Protein AF-A0A529YA37-F1 (afdb_monomer_lite)

Sequence (52 aa):
IPENARSIRVLEKAGFRREGLLRSYLRINGIWQDHYLYARIADDPPGDG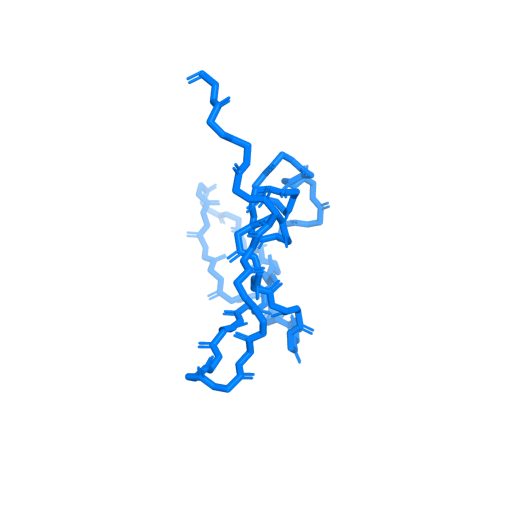TKG

Foldseek 3Di:
DVPPVVVVVVCVQQQKDFDDKAFQNDQDPNDRHIDTDIDDDPPTDGGVDDDD

Structure (mmCIF, N/CA/C/O backbone):
data_AF-A0A529YA37-F1
#
_entry.id   AF-A0A529YA37-F1
#
loop_
_atom_site.group_PDB
_atom_site.id
_atom_site.type_symbol
_atom_site.label_atom_id
_atom_site.label_alt_id
_atom_site.label_comp_id
_atom_site.label_asym_id
_atom_site.label_entity_id
_atom_site.label_seq_id
_atom_site.pdbx_PDB_ins_code
_atom_site.Cartn_x
_atom_site.Cartn_y
_atom_site.Cartn_z
_atom_site.occupancy
_atom_site.B_iso_or_equiv
_atom_site.auth_seq_id
_atom_site.auth_comp_id
_atom_site.auth_asym_id
_atom_site.auth_atom_id
_atom_site.pdbx_PDB_model_num
ATOM 1 N N . ILE A 1 1 ? -7.909 -0.208 3.694 1.00 58.59 1 ILE A N 1
ATOM 2 C CA . ILE A 1 1 ? -8.929 0.824 3.563 1.00 58.59 1 ILE A CA 1
ATOM 3 C C . ILE A 1 1 ? -9.627 0.464 2.274 1.00 58.59 1 ILE A C 1
ATOM 5 O O . ILE A 1 1 ? -9.096 0.786 1.215 1.00 58.59 1 ILE A O 1
ATOM 9 N N . PRO A 1 2 ? -10.716 -0.315 2.328 1.00 57.97 2 PRO A N 1
ATOM 10 C CA . PRO A 1 2 ? -11.490 -0.657 1.134 1.00 57.97 2 PRO A CA 1
ATOM 11 C C . PRO A 1 2 ? -12.021 0.592 0.405 1.00 57.97 2 PRO A C 1
ATOM 13 O O . PRO A 1 2 ? -12.378 0.525 -0.763 1.00 57.97 2 PRO A O 1
ATOM 16 N N . GLU A 1 3 ? -12.029 1.743 1.084 1.00 62.62 3 GLU A N 1
ATOM 17 C CA . GLU A 1 3 ? -12.657 2.987 0.639 1.00 62.62 3 GLU A CA 1
ATOM 18 C C . GLU A 1 3 ? -11.746 3.924 -0.167 1.00 62.62 3 GLU A C 1
ATOM 20 O O . GLU A 1 3 ? -12.244 4.844 -0.814 1.00 62.62 3 GLU A O 1
ATOM 25 N N . ASN A 1 4 ? -10.421 3.721 -0.192 1.00 74.56 4 ASN A N 1
ATOM 26 C CA . ASN A 1 4 ? -9.524 4.644 -0.901 1.00 74.56 4 ASN A 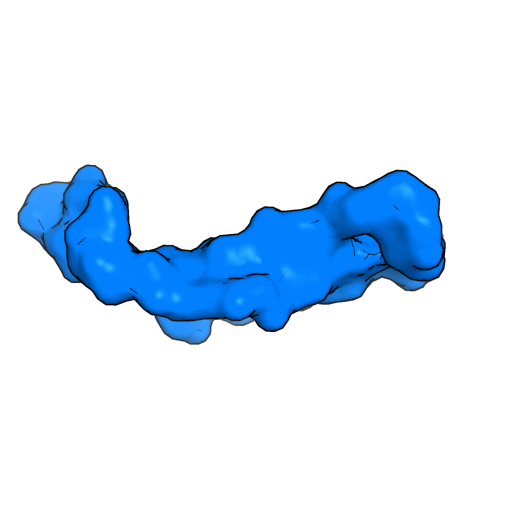CA 1
ATOM 27 C C . ASN A 1 4 ? -9.428 4.323 -2.405 1.00 74.56 4 ASN A C 1
ATOM 29 O O . ASN A 1 4 ? -8.352 4.086 -2.959 1.00 74.56 4 ASN A O 1
ATOM 33 N N . ALA A 1 5 ? -10.583 4.316 -3.072 1.00 80.19 5 ALA A N 1
ATOM 34 C CA . ALA A 1 5 ? -10.727 3.989 -4.488 1.00 80.19 5 ALA A CA 1
ATOM 35 C C . ALA A 1 5 ? -9.855 4.873 -5.397 1.00 80.19 5 ALA A C 1
ATOM 37 O O . ALA A 1 5 ? -9.409 4.427 -6.453 1.00 80.19 5 ALA A O 1
ATOM 38 N N . ARG A 1 6 ? -9.570 6.118 -4.986 1.00 84.50 6 ARG A N 1
ATOM 39 C CA . ARG A 1 6 ? -8.682 7.022 -5.728 1.00 84.50 6 ARG A CA 1
ATOM 40 C C . ARG A 1 6 ? -7.237 6.528 -5.703 1.00 84.50 6 ARG A C 1
ATOM 42 O O . ARG A 1 6 ? -6.637 6.409 -6.765 1.00 84.50 6 ARG A O 1
ATOM 49 N N . SER A 1 7 ? -6.690 6.220 -4.527 1.00 85.25 7 SER A N 1
ATOM 50 C CA . SER A 1 7 ? -5.321 5.700 -4.420 1.00 85.25 7 SER A CA 1
ATOM 51 C C . SER A 1 7 ? -5.173 4.323 -5.065 1.00 85.25 7 SER A C 1
ATOM 53 O O . SER A 1 7 ? -4.153 4.076 -5.697 1.00 85.25 7 SER A O 1
ATOM 55 N N . ILE A 1 8 ? -6.199 3.465 -4.983 1.00 90.00 8 ILE A N 1
ATOM 56 C CA . ILE A 1 8 ? -6.220 2.169 -5.682 1.00 90.00 8 ILE A CA 1
ATOM 57 C C . ILE A 1 8 ? -6.046 2.373 -7.189 1.00 90.00 8 ILE A C 1
ATOM 59 O O . ILE A 1 8 ? -5.118 1.821 -7.771 1.00 90.00 8 ILE A O 1
ATOM 63 N N . ARG A 1 9 ? -6.857 3.243 -7.807 1.00 89.25 9 ARG A N 1
ATOM 64 C CA . ARG A 1 9 ? -6.735 3.535 -9.244 1.00 89.25 9 ARG A CA 1
ATOM 65 C C . ARG A 1 9 ? -5.368 4.098 -9.613 1.00 89.25 9 ARG A C 1
ATOM 67 O O . ARG A 1 9 ? -4.862 3.773 -10.674 1.00 89.25 9 ARG A O 1
ATOM 74 N N . VAL A 1 10 ? -4.775 4.947 -8.770 1.00 91.19 10 VAL A N 1
ATOM 75 C CA . VAL A 1 10 ? -3.430 5.491 -9.023 1.00 91.19 10 VAL A CA 1
ATOM 76 C C . VAL A 1 10 ? -2.379 4.379 -9.023 1.00 91.19 10 VAL A C 1
ATOM 78 O O . VAL A 1 10 ? -1.545 4.348 -9.921 1.00 91.19 10 VAL A O 1
ATOM 81 N N . LEU A 1 11 ? -2.431 3.459 -8.057 1.00 92.19 11 LEU A N 1
ATOM 82 C CA . LEU A 1 11 ? -1.497 2.332 -7.977 1.00 92.19 11 LEU A CA 1
ATOM 83 C C . LEU A 1 11 ? -1.651 1.385 -9.169 1.00 92.19 11 LEU A C 1
ATOM 85 O O . LEU A 1 11 ? -0.658 1.049 -9.810 1.00 92.19 11 LEU A O 1
ATOM 89 N N . GLU A 1 12 ? -2.887 1.015 -9.506 1.00 91.19 12 GLU A N 1
ATOM 90 C CA . GLU A 1 12 ? -3.180 0.141 -10.647 1.00 91.19 12 GLU A CA 1
ATOM 91 C C . GLU A 1 12 ? -2.729 0.779 -11.969 1.00 91.19 12 GLU A C 1
ATOM 93 O O . GLU A 1 12 ? -2.055 0.132 -12.769 1.00 91.19 12 GLU A O 1
ATOM 98 N N . LYS A 1 13 ? -2.997 2.077 -12.162 1.00 91.00 13 LYS A N 1
ATOM 99 C CA . LYS A 1 13 ? -2.494 2.841 -13.312 1.00 91.00 13 LYS A CA 1
ATOM 100 C C . LYS A 1 13 ? -0.977 2.923 -13.362 1.00 91.00 13 LYS A C 1
ATOM 102 O O . LYS A 1 13 ? -0.397 2.855 -14.435 1.00 91.00 13 LYS A O 1
ATOM 107 N N . ALA A 1 14 ? -0.314 3.028 -12.214 1.00 91.69 14 ALA A N 1
ATOM 108 C CA . ALA A 1 14 ? 1.144 3.025 -12.127 1.00 91.69 14 ALA A CA 1
ATOM 109 C C . ALA A 1 14 ? 1.771 1.631 -12.353 1.00 91.69 14 ALA A C 1
ATOM 111 O O . ALA A 1 14 ? 2.997 1.506 -12.333 1.00 91.69 14 ALA A O 1
ATOM 112 N N . GLY A 1 15 ? 0.958 0.596 -12.598 1.00 92.94 15 GLY A N 1
ATOM 113 C CA . GLY A 1 15 ? 1.415 -0.766 -12.875 1.00 92.94 15 GLY A CA 1
ATOM 114 C C . GLY A 1 15 ? 1.674 -1.603 -11.622 1.00 92.94 15 GLY A C 1
ATOM 115 O O . GLY A 1 15 ? 2.283 -2.664 -11.721 1.00 92.94 15 GLY A O 1
ATOM 116 N N . PHE A 1 16 ? 1.236 -1.150 -10.444 1.00 94.94 16 PHE A N 1
ATOM 117 C CA . PHE A 1 16 ? 1.280 -1.968 -9.235 1.00 94.94 16 PHE A CA 1
ATOM 118 C C . PHE A 1 16 ? 0.137 -2.982 -9.223 1.00 94.94 16 PHE A C 1
ATOM 120 O O . PHE A 1 16 ? -0.990 -2.691 -9.629 1.00 94.94 16 PHE A O 1
ATOM 127 N N . ARG A 1 17 ? 0.415 -4.165 -8.680 1.00 94.06 17 ARG A N 1
ATOM 128 C CA . ARG A 1 17 ? -0.545 -5.258 -8.521 1.00 94.06 17 ARG A CA 1
ATOM 129 C C . ARG A 1 17 ? -0.901 -5.455 -7.060 1.00 94.06 17 ARG A C 1
ATOM 131 O O . ARG A 1 17 ? -0.055 -5.313 -6.183 1.00 94.06 17 ARG A O 1
ATOM 138 N N . ARG A 1 18 ? -2.164 -5.797 -6.801 1.00 94.50 18 ARG A N 1
ATOM 139 C CA . ARG A 1 18 ? -2.647 -6.137 -5.461 1.00 94.50 18 ARG A CA 1
ATOM 140 C C . ARG A 1 18 ? -2.242 -7.566 -5.117 1.00 94.50 18 ARG A C 1
ATOM 142 O O . ARG A 1 18 ? -2.765 -8.504 -5.712 1.00 94.50 18 ARG A O 1
ATOM 149 N N . GLU A 1 19 ? -1.384 -7.717 -4.119 1.00 96.19 19 GLU A N 1
ATOM 150 C CA . GLU A 1 19 ? -0.856 -9.022 -3.702 1.00 96.19 19 GLU A CA 1
ATOM 151 C C . GLU A 1 19 ? -1.521 -9.565 -2.435 1.00 96.19 19 GLU A C 1
ATOM 153 O O . GLU A 1 19 ? -1.486 -10.765 -2.180 1.00 96.19 19 GLU A O 1
ATOM 158 N N . GLY A 1 20 ? -2.176 -8.712 -1.641 1.00 95.19 20 GLY A N 1
ATOM 159 C CA . GLY A 1 20 ? -2.818 -9.186 -0.419 1.00 95.19 20 GLY A CA 1
ATOM 160 C C . GLY A 1 20 ? -3.660 -8.161 0.326 1.00 95.19 20 GLY A C 1
ATOM 161 O O . GLY A 1 20 ? -3.748 -6.990 -0.047 1.00 95.19 20 GLY A O 1
ATOM 162 N N . LEU A 1 21 ? -4.277 -8.633 1.411 1.00 94.12 21 LEU A N 1
ATOM 163 C CA . LEU A 1 21 ? -5.010 -7.836 2.391 1.00 94.12 21 LEU A CA 1
ATOM 164 C C . LEU A 1 21 ? -4.385 -8.049 3.773 1.00 94.12 21 LEU A C 1
ATOM 166 O O . LEU A 1 21 ? -4.466 -9.132 4.349 1.00 94.12 21 LEU A O 1
ATOM 170 N N . LEU A 1 22 ? -3.785 -6.997 4.314 1.00 94.44 22 LEU A N 1
ATOM 171 C CA . LEU A 1 22 ? -3.234 -6.961 5.659 1.00 94.44 22 LEU A CA 1
ATOM 172 C C . LEU A 1 22 ? -4.344 -6.527 6.618 1.00 94.44 22 LEU A C 1
ATOM 174 O O . LEU A 1 22 ? -4.729 -5.357 6.642 1.00 94.44 22 LEU A O 1
ATOM 178 N N . ARG A 1 23 ? -4.893 -7.477 7.377 1.00 95.06 23 ARG A N 1
ATOM 179 C CA . ARG A 1 23 ? -5.996 -7.210 8.311 1.00 95.06 23 ARG A CA 1
ATOM 180 C C . ARG A 1 23 ? -5.499 -6.495 9.561 1.00 95.06 23 ARG A C 1
ATOM 182 O O . ARG A 1 23 ? -4.488 -6.905 10.123 1.00 95.06 23 ARG A O 1
ATOM 189 N N . SER A 1 24 ? -6.221 -5.462 10.000 1.00 93.75 24 SER A N 1
ATOM 190 C CA . SER A 1 24 ? -5.910 -4.679 11.206 1.00 93.75 24 SER A CA 1
ATOM 191 C C . SER A 1 24 ? -4.435 -4.248 11.287 1.00 93.75 24 SER A C 1
ATOM 193 O O . SER A 1 24 ? -3.806 -4.329 12.341 1.00 93.75 24 SER A O 1
ATOM 195 N N . TYR A 1 25 ? -3.863 -3.826 10.157 1.00 93.31 25 TYR A N 1
ATOM 196 C CA . TYR A 1 25 ? -2.418 -3.639 10.026 1.00 93.31 25 TYR A CA 1
ATOM 197 C C . TYR A 1 25 ? -1.925 -2.303 10.582 1.00 93.31 25 TYR A C 1
ATOM 199 O O . TYR A 1 25 ? -0.897 -2.251 11.251 1.00 93.31 25 TYR A O 1
ATOM 207 N N . LEU A 1 26 ? -2.662 -1.218 10.330 1.00 92.75 26 LEU A N 1
ATOM 208 C CA . LEU A 1 26 ? -2.291 0.121 10.786 1.00 92.75 26 LEU A CA 1
ATOM 209 C C . LEU A 1 26 ? -3.408 0.736 11.614 1.00 92.75 26 LEU A C 1
ATOM 211 O O . LEU A 1 26 ? -4.590 0.599 11.289 1.00 92.75 26 LEU A O 1
ATOM 215 N N . ARG A 1 27 ? -3.011 1.458 12.664 1.00 93.69 27 ARG A N 1
ATOM 216 C CA . ARG A 1 27 ? -3.912 2.253 13.492 1.00 93.69 27 ARG A CA 1
ATOM 217 C C . ARG A 1 27 ? -3.845 3.710 13.053 1.00 93.69 27 ARG A C 1
ATOM 219 O O . ARG A 1 27 ? -2.852 4.386 13.301 1.00 93.69 27 ARG A O 1
ATOM 226 N N . ILE A 1 28 ? -4.905 4.190 12.414 1.00 89.88 28 ILE A N 1
ATOM 227 C CA . ILE A 1 28 ? -5.014 5.559 11.896 1.00 89.88 28 ILE A CA 1
ATOM 228 C C . ILE A 1 28 ? -6.195 6.224 12.596 1.00 89.88 28 ILE A C 1
ATOM 230 O O . ILE A 1 28 ? -7.284 5.654 12.647 1.00 89.88 28 ILE A O 1
ATOM 234 N N . ASN A 1 29 ? -5.978 7.411 13.168 1.00 92.12 29 ASN A N 1
ATOM 235 C CA . ASN A 1 29 ? -6.981 8.137 13.962 1.00 92.12 29 ASN A CA 1
ATOM 236 C C . ASN A 1 29 ? -7.610 7.272 15.070 1.00 92.12 29 ASN A C 1
ATOM 238 O O . ASN A 1 29 ? -8.814 7.295 15.301 1.00 92.12 29 ASN A O 1
ATOM 242 N N . GLY A 1 30 ? -6.788 6.452 15.732 1.00 95.25 30 GLY A N 1
ATOM 243 C CA . GLY A 1 30 ? -7.225 5.578 16.822 1.00 95.25 30 GLY A CA 1
ATOM 244 C C . GLY A 1 30 ? -7.951 4.300 16.388 1.00 95.25 30 GLY A C 1
ATOM 245 O O . GLY A 1 30 ? -8.155 3.436 17.242 1.00 95.25 30 GLY A O 1
ATOM 246 N N . ILE A 1 31 ? -8.252 4.130 15.097 1.00 94.31 31 ILE A N 1
ATOM 247 C CA . ILE A 1 31 ? -8.986 2.988 14.541 1.00 94.31 31 ILE A CA 1
ATOM 248 C C . ILE A 1 31 ? -8.016 2.066 13.799 1.00 94.31 31 ILE A C 1
ATOM 250 O O . ILE A 1 31 ? -7.222 2.518 12.973 1.00 94.31 31 ILE A O 1
ATOM 254 N N . TRP A 1 32 ? -8.078 0.768 14.093 1.00 94.19 32 TRP A N 1
ATOM 255 C CA . TRP A 1 32 ? -7.370 -0.247 13.316 1.00 94.19 32 TRP A CA 1
ATOM 256 C C . TRP A 1 32 ? -8.044 -0.445 11.967 1.00 94.19 32 TRP A C 1
ATOM 258 O O . TRP A 1 32 ? -9.259 -0.606 11.892 1.00 94.19 32 TRP A O 1
ATOM 268 N N . GLN A 1 33 ? -7.249 -0.438 10.904 1.00 91.50 33 GLN A N 1
ATOM 269 C CA . GLN A 1 33 ? -7.754 -0.547 9.546 1.00 91.50 33 GLN A CA 1
ATOM 270 C C . GLN A 1 33 ? -7.003 -1.620 8.768 1.00 91.50 33 GLN A C 1
ATOM 272 O O . GLN A 1 33 ? -5.769 -1.707 8.792 1.00 91.50 33 GLN A O 1
ATOM 277 N N . ASP A 1 34 ? -7.762 -2.396 8.004 1.00 92.69 34 ASP A N 1
ATOM 278 C CA . ASP A 1 34 ? -7.214 -3.285 6.987 1.00 92.69 34 ASP A CA 1
ATOM 279 C C . ASP A 1 34 ? -6.495 -2.469 5.917 1.00 92.69 34 ASP A C 1
ATOM 281 O O . ASP A 1 34 ? -6.858 -1.319 5.696 1.00 92.69 34 ASP A O 1
ATOM 285 N N . HIS A 1 35 ? -5.510 -3.024 5.219 1.00 91.12 35 HIS A N 1
ATOM 286 C CA . HIS A 1 35 ? -4.776 -2.354 4.141 1.00 91.12 35 HIS A CA 1
ATOM 287 C C . HIS A 1 35 ? -4.484 -3.331 3.003 1.00 91.12 35 HIS A C 1
ATOM 289 O O . HIS A 1 35 ? -4.095 -4.467 3.246 1.00 91.12 35 HIS A O 1
ATOM 295 N N . TYR A 1 36 ? -4.670 -2.901 1.755 1.00 92.94 36 TYR A N 1
ATOM 296 C CA . TYR A 1 36 ? -4.242 -3.702 0.611 1.00 92.94 36 TYR A CA 1
ATOM 297 C C . TYR A 1 36 ? -2.736 -3.552 0.419 1.00 92.94 36 TYR A C 1
ATOM 299 O O . TYR A 1 36 ? -2.223 -2.433 0.441 1.00 92.94 36 TYR A O 1
ATOM 307 N N . LEU A 1 37 ? -2.054 -4.675 0.217 1.00 94.06 37 LEU A N 1
ATOM 308 C CA . LEU A 1 37 ? -0.654 -4.708 -0.172 1.00 94.06 37 LEU A CA 1
ATOM 309 C C . LEU A 1 37 ? -0.563 -4.620 -1.694 1.00 94.06 37 LEU A C 1
ATOM 311 O O . LEU A 1 37 ? -1.217 -5.395 -2.398 1.00 94.06 37 LEU A O 1
ATOM 315 N N . TYR A 1 38 ? 0.254 -3.687 -2.173 1.00 94.94 38 TYR A N 1
ATOM 316 C CA . TYR A 1 38 ? 0.572 -3.524 -3.583 1.00 94.94 38 TYR A CA 1
ATOM 317 C C . TYR A 1 38 ? 2.075 -3.636 -3.796 1.00 94.94 38 TYR A C 1
ATOM 319 O O . TYR A 1 38 ? 2.846 -3.064 -3.024 1.00 94.94 38 TYR A O 1
ATOM 327 N N . ALA A 1 39 ? 2.471 -4.312 -4.866 1.00 95.38 39 ALA A N 1
ATOM 328 C CA . ALA A 1 39 ? 3.858 -4.396 -5.291 1.00 95.38 39 ALA A CA 1
ATOM 329 C C . ALA A 1 39 ? 3.964 -4.269 -6.812 1.00 95.38 39 ALA A C 1
ATOM 331 O O . ALA A 1 39 ? 2.993 -4.468 -7.546 1.00 95.38 39 ALA A O 1
ATOM 332 N N . ARG A 1 40 ? 5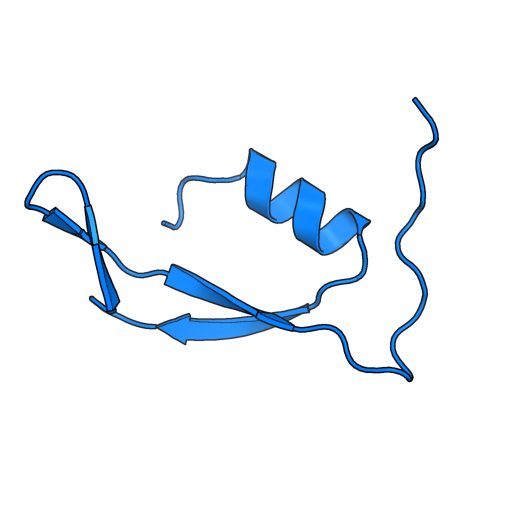.155 -3.888 -7.263 1.00 94.88 40 ARG A N 1
ATOM 333 C CA . ARG A 1 40 ? 5.566 -3.937 -8.660 1.00 94.88 40 ARG A CA 1
ATOM 334 C C . ARG A 1 40 ? 6.991 -4.464 -8.683 1.00 94.88 40 ARG A C 1
ATOM 336 O O . ARG A 1 40 ? 7.852 -3.906 -8.001 1.00 94.88 40 ARG A O 1
ATOM 343 N N . ILE A 1 41 ? 7.229 -5.526 -9.437 1.00 94.94 41 ILE A N 1
ATOM 344 C CA . ILE A 1 41 ? 8.568 -6.091 -9.623 1.00 94.94 41 ILE A CA 1
ATOM 345 C C . ILE A 1 41 ? 9.188 -5.582 -10.927 1.00 94.94 41 ILE A C 1
ATOM 347 O O . ILE A 1 41 ? 8.512 -4.967 -11.750 1.00 94.94 41 ILE A O 1
ATOM 351 N N . ALA A 1 42 ? 10.491 -5.806 -11.113 1.00 93.94 42 ALA A N 1
ATOM 352 C CA . ALA A 1 42 ? 11.227 -5.289 -12.270 1.00 93.94 42 ALA A CA 1
ATOM 353 C C . ALA A 1 42 ? 10.625 -5.734 -13.617 1.00 93.94 42 ALA A C 1
ATOM 355 O O . ALA A 1 42 ? 10.596 -4.945 -14.560 1.00 93.94 42 ALA A O 1
ATOM 356 N N . ASP A 1 43 ? 10.089 -6.955 -13.666 1.00 94.44 43 ASP A N 1
ATOM 357 C CA . ASP A 1 43 ? 9.520 -7.557 -14.875 1.00 94.44 43 ASP A CA 1
ATOM 358 C C . ASP A 1 43 ? 8.050 -7.175 -15.120 1.00 94.44 43 ASP A C 1
ATOM 360 O O . ASP A 1 43 ? 7.462 -7.571 -16.128 1.00 94.44 43 ASP A O 1
ATOM 364 N N . ASP A 1 44 ? 7.428 -6.404 -14.222 1.00 90.94 44 ASP A N 1
ATOM 365 C CA . ASP A 1 44 ? 6.050 -5.971 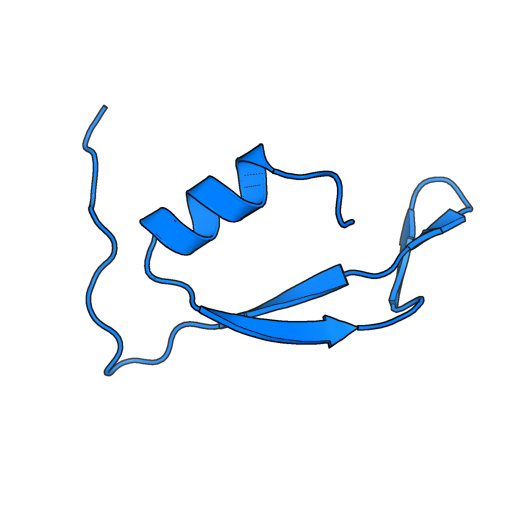-14.421 1.00 90.94 44 ASP A CA 1
ATOM 366 C C . ASP A 1 44 ? 5.951 -4.883 -15.498 1.00 90.94 44 ASP A C 1
ATOM 368 O O . ASP A 1 44 ? 6.756 -3.934 -15.518 1.00 90.94 44 ASP A O 1
ATOM 372 N N . PRO A 1 45 ? 4.910 -4.953 -16.352 1.00 85.50 45 PRO A N 1
ATOM 373 C CA . PRO A 1 45 ? 4.706 -3.969 -17.399 1.00 85.50 45 PRO A CA 1
ATOM 374 C C . PRO A 1 45 ? 4.634 -2.554 -16.804 1.00 85.50 45 PRO A C 1
ATOM 376 O O . PRO A 1 45 ? 4.159 -2.368 -15.676 1.00 85.50 45 PRO A O 1
ATOM 379 N N . PRO A 1 46 ? 5.126 -1.537 -17.531 1.00 84.38 46 PRO A N 1
ATOM 380 C CA . PRO A 1 46 ? 4.972 -0.160 -17.098 1.00 84.38 46 PRO A CA 1
ATOM 381 C C . PRO A 1 46 ? 3.486 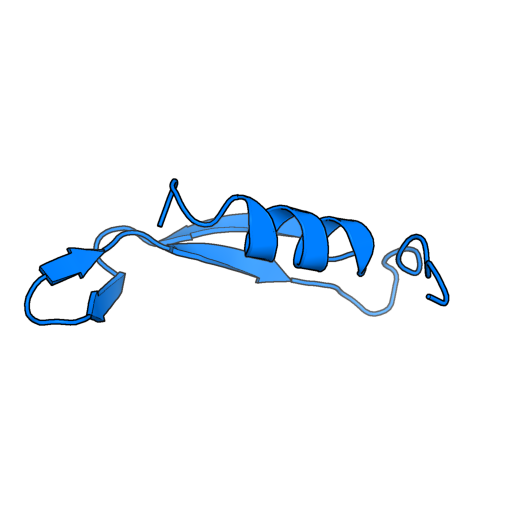0.194 -16.983 1.00 84.38 46 PRO A C 1
ATOM 383 O O . PRO A 1 46 ? 2.655 -0.291 -17.751 1.00 84.38 46 PRO A O 1
ATOM 386 N N . GLY A 1 47 ? 3.172 1.052 -16.013 1.00 83.94 47 GLY A N 1
ATOM 387 C CA . GLY A 1 47 ? 1.843 1.632 -15.872 1.00 83.94 47 GLY A CA 1
ATOM 388 C C . GLY A 1 47 ? 1.394 2.409 -17.113 1.00 83.94 47 GLY A C 1
ATOM 389 O O . GLY A 1 47 ? 2.219 2.831 -17.924 1.00 83.94 47 GLY A O 1
ATOM 390 N N . ASP A 1 48 ? 0.088 2.648 -17.230 1.00 78.25 48 ASP A N 1
ATOM 391 C CA . ASP A 1 48 ? -0.562 3.286 -18.386 1.00 78.25 48 ASP A CA 1
ATOM 392 C C . ASP A 1 48 ? -0.197 4.768 -18.591 1.00 78.25 48 ASP A C 1
ATOM 394 O O . ASP A 1 48 ? -0.626 5.377 -19.570 1.00 78.25 48 ASP A O 1
ATOM 398 N N . GLY A 1 49 ? 0.641 5.334 -17.715 1.00 64.06 49 GLY A N 1
ATOM 399 C CA . GLY A 1 49 ? 1.429 6.532 -17.984 1.00 64.06 49 GLY A CA 1
ATOM 400 C C . GLY A 1 49 ? 0.622 7.687 -18.568 1.00 64.06 49 GLY A C 1
ATOM 401 O O . GLY A 1 49 ? 1.060 8.297 -19.542 1.00 64.06 49 GLY A O 1
ATOM 402 N N . THR A 1 50 ? -0.548 8.017 -18.011 1.00 54.22 50 THR A N 1
ATOM 403 C CA . THR A 1 50 ? -1.238 9.242 -18.428 1.00 54.22 50 THR A CA 1
ATOM 404 C C . THR A 1 50 ? -0.450 10.455 -17.938 1.00 54.22 50 THR A C 1
ATOM 406 O O . THR A 1 50 ? -0.577 10.853 -16.779 1.00 54.22 50 THR A O 1
ATOM 409 N N . LYS A 1 51 ? 0.364 11.034 -18.833 1.00 53.59 51 LYS A N 1
ATOM 410 C CA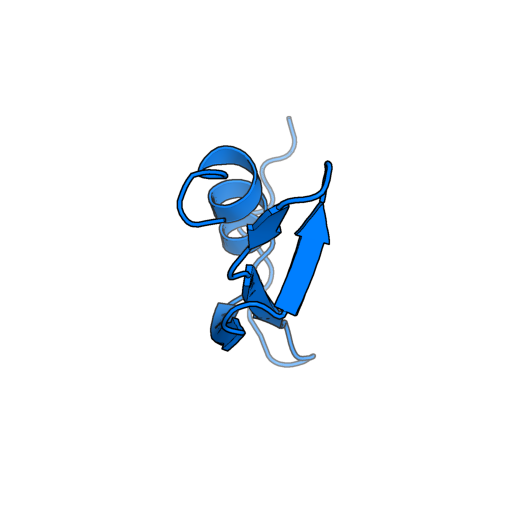 . LYS A 1 51 ? 0.762 12.445 -18.779 1.00 53.59 51 LYS A CA 1
ATOM 411 C C . LYS A 1 51 ? -0.526 13.272 -18.735 1.00 53.59 51 LYS A C 1
ATOM 413 O O . LYS A 1 51 ? -1.261 13.296 -19.720 1.00 53.59 51 LYS A O 1
ATOM 418 N N . GLY A 1 52 ? -0.828 13.837 -17.570 1.00 50.19 52 GLY A N 1
ATOM 419 C CA . GLY A 1 52 ? -1.740 14.973 -17.450 1.00 50.19 52 GLY A CA 1
ATOM 420 C C . GLY A 1 52 ? -1.025 16.253 -17.844 1.00 50.19 52 GLY A C 1
ATOM 421 O O . GLY A 1 52 ? 0.208 16.306 -17.626 1.00 50.19 52 GLY A O 1
#

Secondary structure (DSSP, 8-state):
-TT-HHHHHHHHHTT-EEEEEEEEEEEETTEEEEEEEEE--TTSPPP-----

Radius of gyration: 12.94 Å; chains: 1; bounding box: 24×24×36 Å

pLDDT: mean 86.67, std 12.53, range [50.19, 96.19]